Protein AF-A0A919CHS4-F1 (afdb_monomer_lite)

Radius of gyration: 20.01 Å; chains: 1; bounding box: 40×23×71 Å

Organism: NCBI:txid141693

Sequence (123 aa):
MSTPGPRSDPGLQPERTLMSWQRTLALVLVVGLLYMRGSLVPGQAAVPELPPQVRVAVMVALLIVFAAVATHVWLRWRRTAMGSHDPATGGMPRNVGRPWAVLLLCAVTLSLSVLLFVTTLLR

Foldseek 3Di:
DDDPDPPPVQVCQLVVQVVVLVVLLVVLLVVLVVLQVFDPDPPPPVADNDDNVVSVVLSVVSVVLSCVLVVQLVVLCVCQVNQQADPVPRHGDNHSDDVVNVVSSVVSVVVVVVVRVCSNPVD

Secondary structure (DSSP, 8-state):
---------GGGHHHHHHHHHHHHHHHHHHHHHHHHH-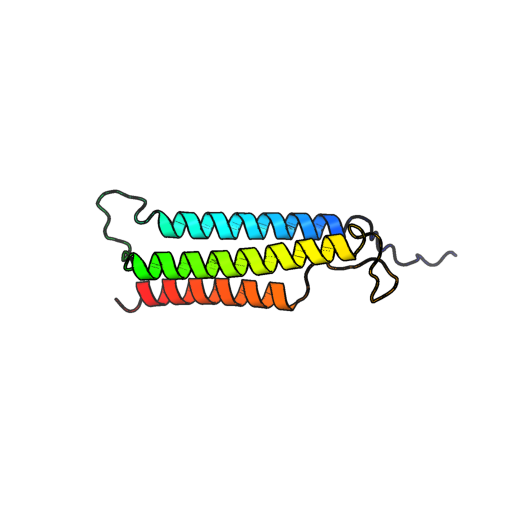-SSTT-TTS----HHHHHHHHHHHHHHHHHHHHHHHHHHHHTTTTT--TTTSS--S-SS-HHHHHHHHHHHHHHHHHHHHHHH--

pLDDT: mean 73.89, std 10.79, range [46.03, 89.44]

InterPro domains:
  IPR003807 Domain of unknown function DUF202 [PF02656] (9-80)

Structure (mmCIF, N/CA/C/O backbone):
data_AF-A0A919CHS4-F1
#
_entry.id   AF-A0A919CHS4-F1
#
loop_
_atom_site.group_PDB
_atom_site.id
_atom_site.type_symbol
_atom_site.label_atom_id
_atom_site.label_alt_id
_atom_site.label_comp_id
_atom_site.label_asym_id
_atom_site.label_entity_id
_atom_site.label_seq_id
_atom_site.pdbx_PDB_ins_code
_atom_site.Cartn_x
_atom_site.Cartn_y
_atom_site.Cartn_z
_atom_site.occupancy
_atom_site.B_iso_or_equiv
_atom_site.auth_seq_id
_atom_site.auth_comp_id
_atom_site.auth_asym_id
_atom_site.auth_atom_id
_atom_site.pdbx_PDB_model_num
ATOM 1 N N . MET A 1 1 ? 1.088 4.007 -49.777 1.00 46.03 1 MET A N 1
ATOM 2 C CA . MET A 1 1 ? 0.229 3.523 -48.675 1.00 46.03 1 MET A CA 1
ATOM 3 C C . MET A 1 1 ? 1.132 3.114 -47.524 1.00 46.03 1 MET A C 1
ATOM 5 O O . MET A 1 1 ? 1.748 2.063 -47.590 1.00 46.03 1 MET A O 1
ATOM 9 N N . SER A 1 2 ? 1.301 3.983 -46.532 1.00 52.59 2 SER A N 1
ATOM 10 C CA . SER A 1 2 ? 2.062 3.704 -45.312 1.00 52.59 2 SER A CA 1
ATOM 11 C C . SER A 1 2 ? 1.107 3.122 -44.272 1.00 52.59 2 SER A C 1
ATOM 13 O O . SER A 1 2 ? 0.163 3.786 -43.851 1.00 52.59 2 SER A O 1
ATOM 15 N N . THR A 1 3 ? 1.317 1.863 -43.897 1.00 56.94 3 THR A N 1
ATOM 16 C CA . THR A 1 3 ? 0.578 1.187 -42.826 1.00 56.94 3 THR A CA 1
ATOM 17 C C . THR A 1 3 ? 0.729 2.009 -41.541 1.00 56.94 3 THR A C 1
ATOM 19 O O . THR A 1 3 ? 1.867 2.338 -41.193 1.00 56.94 3 THR A O 1
ATOM 22 N N . PRO A 1 4 ? -0.352 2.387 -40.833 1.00 53.00 4 PRO A N 1
ATOM 23 C CA . PRO A 1 4 ? -0.218 3.102 -39.572 1.00 53.00 4 PRO A CA 1
ATOM 24 C C . PRO A 1 4 ? 0.471 2.167 -38.576 1.00 53.00 4 PRO A C 1
ATOM 26 O O . PRO A 1 4 ? -0.125 1.212 -38.082 1.00 53.00 4 PRO A O 1
ATOM 29 N N . GLY A 1 5 ? 1.763 2.402 -38.335 1.00 62.84 5 GLY A N 1
ATOM 30 C CA . GLY A 1 5 ? 2.513 1.696 -37.305 1.00 62.84 5 GLY A CA 1
ATOM 31 C C . GLY A 1 5 ? 1.850 1.927 -35.944 1.00 62.84 5 GLY A C 1
ATOM 32 O O . GLY A 1 5 ? 1.276 2.999 -35.727 1.00 62.84 5 GLY A O 1
ATOM 33 N N . PRO A 1 6 ? 1.883 0.943 -35.029 1.00 59.62 6 PRO A N 1
ATOM 34 C CA . PRO A 1 6 ? 1.199 1.040 -33.749 1.00 59.62 6 PRO A CA 1
ATOM 35 C C . PRO A 1 6 ? 1.698 2.276 -32.999 1.00 59.62 6 PRO A C 1
ATOM 37 O O . PRO A 1 6 ? 2.824 2.310 -32.504 1.00 59.62 6 PRO A O 1
ATOM 40 N N . ARG A 1 7 ? 0.847 3.30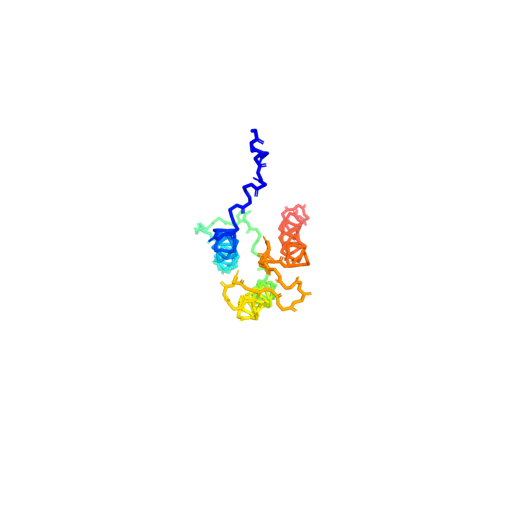3 -32.914 1.00 54.34 7 ARG A N 1
ATOM 41 C CA . ARG A 1 7 ? 1.083 4.522 -32.138 1.00 54.34 7 ARG A CA 1
ATOM 42 C C . ARG A 1 7 ? 0.912 4.203 -30.652 1.00 54.34 7 ARG A C 1
ATOM 44 O O . ARG A 1 7 ? -0.042 4.619 -30.009 1.00 54.34 7 ARG A O 1
ATOM 51 N N . SER A 1 8 ? 1.809 3.383 -30.122 1.00 58.59 8 SER A N 1
ATOM 52 C CA . SER A 1 8 ? 1.980 3.202 -28.688 1.00 58.59 8 SER A CA 1
ATOM 53 C C . SER A 1 8 ? 2.857 4.364 -28.255 1.00 58.59 8 SER A C 1
ATOM 55 O O . SER A 1 8 ? 4.060 4.253 -28.403 1.00 58.59 8 SER A O 1
ATOM 57 N N . ASP A 1 9 ? 2.271 5.485 -27.831 1.00 58.81 9 ASP A N 1
ATOM 58 C CA . ASP A 1 9 ? 2.996 6.631 -27.259 1.00 58.81 9 ASP A CA 1
ATOM 59 C C . ASP A 1 9 ? 3.526 6.194 -25.877 1.00 58.81 9 ASP A C 1
ATOM 61 O O . ASP A 1 9 ? 2.778 6.227 -24.894 1.00 58.81 9 ASP A O 1
ATOM 65 N N . PRO A 1 10 ? 4.756 5.650 -25.765 1.00 60.44 10 PRO A N 1
ATOM 66 C CA . PRO A 1 10 ? 5.171 4.945 -24.560 1.00 60.44 10 PRO A CA 1
ATOM 67 C C . PRO A 1 10 ? 5.711 5.926 -23.513 1.00 60.44 10 PRO A C 1
ATOM 69 O O . PRO A 1 10 ? 5.725 5.608 -22.330 1.00 60.44 10 PRO A O 1
ATOM 72 N N . GLY A 1 11 ? 6.090 7.139 -23.932 1.00 58.19 11 GLY A N 1
ATOM 73 C CA . GLY A 1 11 ? 6.794 8.130 -23.118 1.00 58.19 11 GLY A CA 1
ATOM 74 C C . GLY A 1 11 ? 5.938 8.880 -22.097 1.00 58.19 11 GLY A C 1
ATOM 75 O O . GLY A 1 11 ? 6.444 9.809 -21.486 1.00 58.19 11 GLY A O 1
ATOM 76 N N . LEU A 1 12 ? 4.654 8.527 -21.940 1.00 66.12 12 LEU A N 1
ATOM 77 C CA . LEU A 1 12 ? 3.781 9.082 -20.893 1.00 66.12 12 LEU A CA 1
ATOM 78 C C . LEU A 1 12 ? 3.111 8.012 -20.018 1.00 66.12 12 LEU A C 1
ATOM 80 O O . LEU A 1 12 ? 2.383 8.344 -19.079 1.00 66.12 12 LEU A O 1
ATOM 84 N N . GLN A 1 13 ? 3.267 6.726 -20.338 1.00 73.19 13 GLN A N 1
ATOM 85 C CA . GLN A 1 13 ? 2.605 5.651 -19.596 1.00 73.19 13 GLN A CA 1
ATOM 86 C C . GLN A 1 13 ? 3.283 5.374 -18.237 1.00 73.19 13 GLN A C 1
ATOM 88 O O . GLN A 1 13 ? 2.559 5.275 -17.239 1.00 73.19 13 GLN A O 1
ATOM 93 N N . PRO A 1 14 ? 4.627 5.313 -18.133 1.00 70.50 14 PRO A N 1
ATOM 94 C CA . PRO A 1 14 ? 5.315 5.101 -16.861 1.00 70.50 14 PRO A CA 1
ATOM 95 C C . PRO A 1 14 ? 5.022 6.203 -15.836 1.00 70.50 14 PRO A C 1
ATOM 97 O O . PRO A 1 14 ? 4.673 5.899 -14.693 1.00 70.50 14 PRO A O 1
ATOM 100 N N . GLU A 1 15 ? 5.058 7.468 -16.248 1.00 75.25 15 GLU A N 1
ATOM 101 C CA . GLU A 1 15 ? 4.829 8.635 -15.392 1.00 75.25 15 GLU A CA 1
ATOM 102 C C . GLU A 1 15 ? 3.389 8.656 -14.871 1.00 75.25 15 GLU A C 1
ATOM 104 O O . GLU A 1 15 ? 3.156 8.869 -13.678 1.00 75.25 15 GLU A O 1
ATOM 109 N N . ARG A 1 16 ? 2.409 8.348 -15.735 1.00 80.69 16 ARG A N 1
ATOM 110 C CA . ARG A 1 16 ? 0.996 8.224 -15.335 1.00 80.69 16 ARG A CA 1
ATOM 111 C C . ARG A 1 16 ? 0.797 7.105 -14.323 1.00 80.69 16 ARG A C 1
ATOM 113 O O . ARG A 1 16 ? 0.082 7.295 -13.337 1.00 80.69 16 ARG A O 1
ATOM 120 N N . THR A 1 17 ? 1.445 5.955 -14.525 1.00 81.06 17 THR A N 1
ATOM 121 C CA . THR A 1 17 ? 1.357 4.866 -13.545 1.00 81.06 17 THR A CA 1
ATOM 122 C C . THR A 1 17 ? 1.991 5.270 -12.216 1.00 81.06 17 THR A C 1
ATOM 124 O O . THR A 1 17 ? 1.374 5.048 -11.177 1.00 81.06 17 THR A O 1
ATOM 127 N N . LEU A 1 18 ? 3.143 5.946 -12.218 1.00 81.00 18 LEU A N 1
ATOM 128 C CA . LEU A 1 18 ? 3.792 6.423 -10.996 1.00 81.00 18 LEU A CA 1
ATOM 129 C C . LEU A 1 18 ? 2.904 7.402 -10.213 1.00 81.00 18 LEU A C 1
ATOM 131 O O . LEU A 1 18 ? 2.716 7.215 -9.011 1.00 81.00 18 LEU A O 1
ATOM 135 N N . MET A 1 19 ? 2.302 8.390 -10.883 1.00 84.94 19 MET A N 1
ATOM 136 C CA . MET A 1 19 ? 1.364 9.317 -10.237 1.00 84.94 19 MET A CA 1
ATOM 137 C C . MET A 1 19 ? 0.145 8.590 -9.662 1.00 84.94 19 MET A C 1
ATOM 139 O O . MET A 1 19 ? -0.299 8.909 -8.560 1.00 84.94 19 MET A O 1
ATOM 143 N N . SER A 1 20 ? -0.386 7.586 -10.368 1.00 85.69 20 SER A N 1
ATOM 144 C CA . SER A 1 20 ? -1.496 6.783 -9.844 1.00 85.69 20 SER A CA 1
ATOM 145 C C . SER A 1 20 ? -1.096 6.010 -8.580 1.00 85.69 20 SER A C 1
ATOM 147 O O . SER A 1 20 ? -1.834 6.036 -7.599 1.00 85.69 20 SER A O 1
ATOM 149 N N . TRP A 1 21 ? 0.108 5.425 -8.542 1.00 84.38 21 TRP A N 1
ATOM 150 C CA . TRP A 1 21 ? 0.646 4.760 -7.352 1.00 84.38 21 TRP A CA 1
ATOM 151 C C . TRP A 1 21 ? 0.829 5.730 -6.185 1.00 84.38 21 TRP A C 1
ATOM 153 O O . TRP A 1 21 ? 0.439 5.402 -5.068 1.00 84.38 21 TRP A O 1
ATOM 163 N N . GLN A 1 22 ? 1.353 6.934 -6.428 1.00 85.25 22 GLN A N 1
ATOM 164 C CA . GLN A 1 22 ? 1.491 7.967 -5.396 1.00 85.25 22 GLN A CA 1
ATOM 165 C C . GLN A 1 22 ? 0.136 8.370 -4.806 1.00 85.25 22 GLN A C 1
ATOM 167 O O . GLN A 1 22 ? 0.004 8.454 -3.587 1.00 85.25 22 GLN A O 1
ATOM 172 N N . ARG A 1 23 ? -0.887 8.567 -5.649 1.00 89.44 23 ARG A N 1
ATOM 173 C CA . ARG A 1 23 ? -2.248 8.900 -5.195 1.00 89.44 23 ARG A CA 1
ATOM 174 C C . ARG A 1 23 ? -2.857 7.777 -4.361 1.00 89.44 23 ARG A C 1
ATOM 176 O O . ARG A 1 23 ? -3.416 8.053 -3.305 1.00 89.44 23 ARG A O 1
ATOM 183 N N . THR A 1 24 ? -2.713 6.528 -4.797 1.00 86.69 24 THR A N 1
ATOM 184 C CA . THR A 1 24 ? -3.210 5.365 -4.049 1.00 86.69 24 THR A CA 1
ATOM 185 C C . THR A 1 24 ? -2.513 5.235 -2.699 1.00 86.69 24 THR A C 1
ATOM 187 O O . THR A 1 24 ? -3.172 5.068 -1.679 1.00 86.69 24 THR A O 1
ATOM 190 N N . LEU A 1 25 ? -1.188 5.375 -2.671 1.00 84.38 25 LEU A N 1
ATOM 191 C CA . LEU A 1 25 ? -0.397 5.326 -1.443 1.00 84.38 25 LEU A CA 1
ATOM 192 C C . LEU A 1 25 ? -0.784 6.454 -0.472 1.00 84.38 25 LEU A C 1
ATOM 194 O O . LEU A 1 25 ? -0.982 6.196 0.715 1.00 84.38 25 LEU A O 1
ATOM 198 N N . ALA A 1 26 ? -0.967 7.681 -0.968 1.00 86.25 26 ALA A N 1
ATOM 199 C CA . ALA A 1 26 ? -1.446 8.801 -0.159 1.00 86.25 26 ALA A CA 1
ATOM 200 C C . ALA A 1 26 ? -2.844 8.535 0.420 1.00 86.25 26 ALA A C 1
ATOM 202 O O . ALA A 1 26 ? -3.077 8.779 1.602 1.00 86.25 26 ALA A O 1
ATOM 203 N N . LEU A 1 27 ? -3.761 7.983 -0.380 1.00 86.69 27 LEU A N 1
ATOM 204 C CA . LEU A 1 27 ? -5.107 7.649 0.077 1.00 86.69 27 LEU A CA 1
ATOM 205 C C . LEU A 1 27 ? -5.089 6.566 1.165 1.00 86.69 27 LEU A C 1
ATOM 207 O O . LEU A 1 27 ? -5.794 6.703 2.159 1.00 86.69 27 LEU A O 1
ATOM 211 N N . VAL A 1 28 ? -4.252 5.532 1.025 1.00 83.38 28 VAL A N 1
ATOM 212 C CA . VAL A 1 28 ? -4.076 4.489 2.053 1.00 83.38 28 VAL A CA 1
ATOM 213 C C . VAL A 1 28 ? -3.597 5.091 3.377 1.00 83.38 28 VAL A C 1
ATOM 215 O O . VAL A 1 28 ? -4.137 4.745 4.427 1.00 83.38 28 VAL A O 1
ATOM 218 N N . LEU A 1 29 ? -2.639 6.025 3.343 1.00 84.62 29 LEU A N 1
ATOM 219 C CA . LEU A 1 29 ? -2.189 6.734 4.547 1.00 84.62 29 LEU A CA 1
ATOM 220 C C . LEU A 1 29 ? -3.311 7.555 5.184 1.00 84.62 29 LEU A C 1
ATOM 222 O O . LEU A 1 29 ? -3.513 7.475 6.393 1.00 84.62 29 LEU A O 1
ATOM 226 N N . VAL A 1 30 ? -4.059 8.316 4.382 1.00 87.06 30 VAL A N 1
ATOM 227 C CA . VAL A 1 30 ? -5.193 9.115 4.870 1.00 87.06 30 VAL A CA 1
ATOM 228 C C . VAL A 1 30 ? -6.246 8.218 5.518 1.00 87.06 30 VAL A C 1
ATOM 230 O O . VAL A 1 30 ? -6.698 8.515 6.619 1.00 87.06 30 VAL A O 1
ATOM 233 N N . VAL A 1 31 ? -6.597 7.097 4.886 1.00 84.25 31 VAL A N 1
ATOM 234 C CA . VAL A 1 31 ? -7.549 6.122 5.437 1.00 84.25 31 VAL A CA 1
ATOM 235 C C . VAL A 1 31 ? -7.038 5.535 6.755 1.00 84.25 31 VAL A C 1
ATOM 237 O O . VAL A 1 31 ? -7.799 5.472 7.718 1.00 84.25 31 VAL A O 1
ATOM 240 N N . GLY A 1 32 ? -5.755 5.173 6.843 1.00 82.00 32 GLY A N 1
ATOM 241 C CA . GLY A 1 32 ? -5.145 4.698 8.089 1.00 82.00 32 GLY A CA 1
ATOM 242 C C . GLY A 1 32 ? -5.197 5.740 9.214 1.00 82.00 32 GLY A C 1
ATOM 243 O O . GLY A 1 32 ? -5.563 5.422 10.345 1.00 82.00 32 GLY A O 1
ATOM 244 N N . LEU A 1 33 ? -4.914 7.009 8.908 1.00 84.38 33 LEU A N 1
ATOM 245 C CA . LEU A 1 33 ? -5.008 8.110 9.874 1.00 84.38 33 LEU A CA 1
ATOM 246 C C . LEU A 1 33 ? -6.451 8.372 10.320 1.00 84.38 33 LEU A C 1
ATOM 248 O O . LEU A 1 33 ? -6.701 8.562 11.510 1.00 84.38 33 LEU A O 1
ATOM 252 N N . LEU A 1 34 ? -7.412 8.339 9.394 1.00 81.25 34 LEU A N 1
ATOM 253 C CA . LEU A 1 34 ? -8.836 8.463 9.717 1.00 81.25 34 LEU A CA 1
ATOM 254 C C . LEU A 1 34 ? -9.300 7.317 10.618 1.00 81.25 34 LEU A C 1
ATOM 256 O O . LEU A 1 34 ? -10.017 7.553 11.588 1.00 81.25 34 LEU A O 1
ATOM 260 N N . TYR A 1 35 ? -8.821 6.100 10.368 1.00 77.00 35 TYR A N 1
ATOM 261 C CA . TYR A 1 35 ? -9.088 4.946 11.221 1.00 77.00 35 TYR A CA 1
ATOM 262 C C . TYR A 1 35 ? -8.514 5.116 12.642 1.00 77.00 35 TYR A C 1
ATOM 264 O O . TYR A 1 35 ? -9.111 4.668 13.624 1.00 77.00 35 TYR A O 1
ATOM 272 N N . MET A 1 36 ? -7.402 5.841 12.795 1.00 76.00 36 MET A N 1
ATOM 273 C CA . MET A 1 36 ? -6.821 6.203 14.097 1.00 76.00 36 MET A CA 1
ATOM 274 C C . MET A 1 36 ? -7.515 7.386 14.793 1.00 76.00 36 MET A C 1
ATOM 276 O O . MET A 1 36 ? -7.389 7.528 16.007 1.00 76.00 36 MET A O 1
ATOM 280 N N . ARG A 1 37 ? -8.322 8.186 14.087 1.00 76.00 37 ARG A N 1
ATOM 281 C CA . ARG A 1 37 ? -9.014 9.356 14.659 1.00 76.00 37 ARG A CA 1
ATOM 282 C C . ARG A 1 37 ? -10.148 8.997 15.632 1.00 76.00 37 ARG A C 1
ATOM 284 O O . ARG A 1 37 ? -10.384 9.748 16.568 1.00 76.00 37 ARG A O 1
ATOM 291 N N . GLY A 1 38 ? -10.819 7.860 15.442 1.00 67.88 38 GLY A N 1
ATOM 292 C CA . GLY A 1 38 ? -11.963 7.445 16.272 1.00 67.88 38 GLY A CA 1
ATOM 293 C C . GLY A 1 38 ? -13.233 8.204 15.885 1.00 67.88 38 GLY A C 1
ATOM 294 O O . GLY A 1 38 ? -13.338 8.665 14.744 1.00 67.88 38 GLY A O 1
ATOM 295 N N . SER A 1 39 ? -14.199 8.341 16.797 1.00 63.06 39 SER A N 1
ATOM 296 C CA . SER A 1 39 ? -15.458 9.033 16.498 1.00 63.06 39 SER A CA 1
ATOM 297 C C . SER A 1 39 ? -15.241 10.479 16.025 1.00 63.06 39 SER A C 1
ATOM 299 O O . SER A 1 39 ? -14.549 11.287 16.649 1.00 63.06 39 SER A O 1
ATOM 301 N N . LEU A 1 40 ? -15.856 10.820 14.887 1.00 61.97 40 LEU A N 1
ATOM 302 C CA . LEU A 1 40 ? -15.870 12.181 14.341 1.00 61.97 40 LEU A CA 1
ATOM 303 C C . LEU A 1 40 ? -16.866 13.109 15.034 1.00 61.97 40 LEU A C 1
ATOM 305 O O . LEU A 1 40 ? -16.751 14.326 14.884 1.00 61.97 40 LEU A O 1
ATOM 309 N N . VAL A 1 41 ? -17.784 12.544 15.819 1.00 59.16 41 VAL A N 1
ATOM 310 C CA . VAL A 1 41 ? -18.890 13.262 16.445 1.00 59.16 41 VAL A CA 1
ATOM 311 C C . VAL A 1 41 ? -18.858 13.026 17.960 1.00 59.16 41 VAL A C 1
ATOM 313 O O . VAL A 1 41 ? -19.063 11.892 18.404 1.00 59.16 41 VAL A O 1
ATOM 316 N N . PRO A 1 42 ? -18.619 14.070 18.775 1.00 55.22 42 PRO A N 1
ATOM 317 C CA . PRO A 1 42 ? -18.680 13.957 20.228 1.00 55.22 42 PRO A CA 1
ATOM 318 C C . PRO A 1 42 ? -20.050 13.423 20.676 1.00 55.22 42 PRO A C 1
ATOM 320 O O . PRO A 1 42 ? -21.082 13.953 20.274 1.00 55.22 42 PRO A O 1
ATOM 323 N N . GLY A 1 43 ? -20.069 12.367 21.494 1.00 55.91 43 GLY A N 1
ATOM 324 C CA . GLY A 1 43 ? -21.295 11.828 22.106 1.00 55.91 43 GLY A CA 1
ATOM 325 C C . GLY A 1 43 ? -22.112 10.843 21.258 1.00 55.91 43 GLY A C 1
ATOM 326 O O . GLY A 1 43 ? -23.045 10.238 21.776 1.00 55.91 43 GLY A O 1
ATOM 327 N N . GLN A 1 44 ? -21.758 10.614 19.991 1.00 54.22 44 GLN A N 1
ATOM 328 C CA . GLN A 1 44 ? -22.373 9.567 19.170 1.00 54.22 44 GLN A CA 1
ATOM 329 C C . GLN A 1 44 ? -21.557 8.275 19.296 1.00 54.22 44 GLN A C 1
ATOM 331 O O . GLN A 1 44 ? -20.575 8.071 18.585 1.00 54.22 44 GLN A O 1
ATOM 336 N N . ALA A 1 45 ? -21.995 7.373 20.177 1.00 54.72 45 ALA A N 1
ATOM 337 C CA . ALA A 1 45 ? -21.522 5.986 20.246 1.00 54.72 45 ALA A CA 1
ATOM 338 C C . ALA A 1 45 ? -22.097 5.105 19.110 1.00 54.72 45 ALA A C 1
ATOM 340 O O . ALA A 1 45 ? -22.165 3.885 19.239 1.00 54.72 45 ALA A O 1
ATOM 341 N N . ALA A 1 46 ? -22.548 5.716 18.005 1.00 53.91 46 ALA A N 1
ATOM 342 C CA . ALA A 1 46 ? -23.193 5.019 16.895 1.00 53.91 46 ALA A CA 1
ATOM 343 C C . ALA A 1 46 ? -22.232 4.087 16.143 1.00 53.91 46 ALA A C 1
ATOM 345 O O . ALA A 1 46 ? -22.677 3.126 15.521 1.00 53.91 46 ALA A O 1
ATOM 346 N N . VAL A 1 47 ? -20.919 4.342 16.224 1.00 56.78 47 VAL A N 1
ATOM 347 C CA . VAL A 1 47 ? -19.907 3.439 15.679 1.00 56.78 47 VAL A CA 1
ATOM 348 C C . VAL A 1 47 ? -19.164 2.750 16.826 1.00 56.78 47 VAL A C 1
ATOM 350 O O . VAL A 1 47 ? -18.522 3.423 17.633 1.00 56.78 47 VAL A O 1
ATOM 353 N N . PRO A 1 48 ? -19.224 1.412 16.890 1.00 61.12 48 PRO A N 1
ATOM 354 C CA . PRO A 1 48 ? -18.314 0.574 17.659 1.00 61.12 48 PRO A CA 1
ATOM 355 C C . PRO A 1 48 ? -16.853 1.046 17.602 1.00 61.12 48 PRO A C 1
ATOM 357 O O . PRO A 1 48 ? -16.172 0.820 16.603 1.00 61.12 48 PRO A O 1
ATOM 360 N N . GLU A 1 49 ? -16.324 1.658 18.663 1.00 64.69 49 GLU A N 1
ATOM 361 C CA . GLU A 1 49 ? -14.878 1.889 18.721 1.00 64.69 49 GLU A CA 1
ATOM 362 C C . GLU A 1 49 ? -14.175 0.540 18.929 1.00 64.69 49 GLU A C 1
ATOM 364 O O . GLU A 1 49 ? -14.376 -0.131 19.946 1.00 64.69 49 GLU A O 1
ATOM 369 N N . LEU A 1 50 ? -13.377 0.105 17.945 1.00 69.88 50 LEU A N 1
ATOM 370 C CA . LEU A 1 50 ? -12.513 -1.061 18.122 1.00 69.88 50 LEU A CA 1
ATOM 371 C C . LEU A 1 50 ? -11.506 -0.792 19.250 1.00 69.88 50 LEU A C 1
ATOM 373 O O . LEU A 1 50 ? -11.049 0.349 19.396 1.00 69.88 50 LEU A O 1
ATOM 377 N N . PRO A 1 51 ? -11.081 -1.833 19.994 1.00 79.06 51 PRO A N 1
ATOM 378 C CA . PRO A 1 51 ? -10.031 -1.690 20.990 1.00 79.06 51 PRO A CA 1
ATOM 379 C C . PRO A 1 51 ? -8.802 -0.990 20.392 1.00 79.06 51 PRO A C 1
ATOM 381 O O . PRO A 1 51 ? -8.407 -1.304 19.260 1.00 79.06 51 PRO A O 1
ATOM 384 N N . PRO A 1 52 ? -8.151 -0.074 21.132 1.00 78.19 52 PRO A N 1
ATOM 385 C CA . PRO A 1 52 ? -7.025 0.706 20.617 1.00 78.19 52 PRO A CA 1
ATOM 386 C C . PRO A 1 52 ? -5.884 -0.188 20.112 1.00 78.19 52 PRO A C 1
ATOM 388 O O . PRO A 1 52 ? -5.239 0.135 19.120 1.00 78.19 52 PRO A O 1
ATOM 391 N N . GLN A 1 53 ? -5.694 -1.360 20.726 1.00 81.38 53 GLN A N 1
ATOM 392 C CA . GLN A 1 53 ? -4.716 -2.370 20.310 1.00 81.38 53 GLN A CA 1
ATOM 393 C C . GLN A 1 53 ? -4.974 -2.880 18.884 1.00 81.38 53 GLN A C 1
ATOM 395 O O . GLN A 1 53 ? -4.049 -2.955 18.079 1.00 81.38 53 GLN A O 1
ATOM 400 N N . VAL A 1 54 ? -6.234 -3.182 18.545 1.00 81.19 54 VAL A N 1
ATOM 401 C CA . VAL A 1 54 ? -6.617 -3.636 17.198 1.00 81.19 54 VAL A CA 1
ATOM 402 C C . VAL A 1 54 ? -6.418 -2.508 16.191 1.00 81.19 54 VAL A C 1
ATOM 404 O O . VAL A 1 54 ? -5.950 -2.740 15.078 1.00 81.19 54 VAL A O 1
ATOM 407 N N . ARG A 1 55 ? -6.712 -1.266 16.590 1.00 80.88 55 ARG A N 1
ATOM 408 C CA . ARG A 1 55 ? -6.536 -0.095 15.725 1.00 80.88 55 ARG A CA 1
ATOM 409 C C . ARG A 1 55 ? -5.070 0.142 15.373 1.00 80.88 55 ARG A C 1
ATOM 411 O O . ARG A 1 55 ? -4.737 0.293 14.199 1.00 80.88 55 ARG A O 1
ATOM 418 N N . VAL A 1 56 ? -4.198 0.062 16.376 1.00 82.94 56 VAL A N 1
ATOM 419 C CA . VAL A 1 56 ? -2.742 0.126 16.201 1.00 82.94 56 VAL A CA 1
ATOM 420 C C . VAL A 1 56 ? -2.238 -1.035 15.343 1.00 82.94 56 VAL A C 1
ATOM 422 O O . VAL A 1 56 ? -1.469 -0.796 14.417 1.00 82.94 56 VAL A O 1
ATOM 425 N N . ALA A 1 57 ? -2.693 -2.270 15.578 1.00 85.50 57 ALA A N 1
ATOM 426 C CA . ALA A 1 57 ? -2.276 -3.430 14.787 1.00 85.50 57 ALA A CA 1
ATOM 427 C C . ALA A 1 57 ? -2.632 -3.282 13.295 1.00 85.50 57 ALA A C 1
ATOM 429 O O . ALA A 1 57 ? -1.792 -3.526 12.429 1.00 85.50 57 ALA A O 1
ATOM 430 N N . VAL A 1 58 ? -3.846 -2.813 12.988 1.00 83.31 58 VAL A N 1
ATOM 431 C CA . VAL A 1 58 ? -4.280 -2.517 11.613 1.00 83.31 58 VAL A CA 1
ATOM 432 C C . VAL A 1 58 ? -3.446 -1.392 10.997 1.00 83.31 58 VAL A C 1
ATOM 434 O O . VAL A 1 58 ? -3.022 -1.511 9.850 1.00 83.31 58 VAL A O 1
ATOM 437 N N . MET A 1 59 ? -3.157 -0.325 11.748 1.00 85.06 59 MET A N 1
ATOM 438 C CA . MET A 1 59 ? -2.304 0.771 11.276 1.00 85.06 59 MET A CA 1
ATOM 439 C C . MET A 1 59 ? -0.879 0.291 10.971 1.00 85.06 59 MET A C 1
ATOM 441 O O . MET A 1 59 ? -0.325 0.625 9.928 1.00 85.06 59 MET A O 1
ATOM 445 N N . VAL A 1 60 ? -0.295 -0.544 11.833 1.00 88.00 60 VAL A N 1
ATOM 446 C CA . VAL A 1 60 ? 1.026 -1.151 11.609 1.00 88.00 60 VAL A CA 1
ATOM 447 C C . VAL A 1 60 ? 1.015 -2.030 10.358 1.00 88.00 60 VAL A C 1
ATOM 449 O O . VAL A 1 60 ? 1.908 -1.904 9.520 1.00 88.00 60 VAL A O 1
ATOM 452 N N . ALA A 1 61 ? -0.012 -2.863 10.177 1.00 85.19 61 ALA A N 1
ATOM 453 C CA . ALA A 1 61 ? -0.163 -3.681 8.975 1.00 85.19 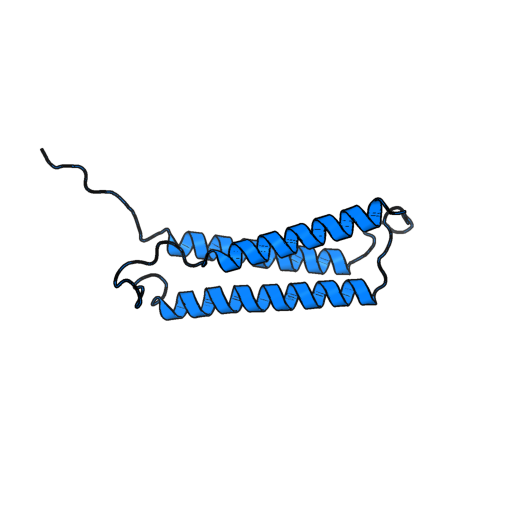61 ALA A CA 1
ATOM 454 C C . ALA A 1 61 ? -0.270 -2.817 7.706 1.00 85.19 61 ALA A C 1
ATOM 456 O O . ALA A 1 61 ? 0.418 -3.079 6.718 1.00 85.19 61 ALA A O 1
ATOM 457 N N . LEU A 1 62 ? -1.066 -1.743 7.745 1.00 83.25 62 LEU A N 1
ATOM 458 C CA . LEU A 1 62 ? -1.180 -0.774 6.654 1.00 83.25 62 LEU A CA 1
ATOM 459 C C . LEU A 1 62 ? 0.154 -0.097 6.333 1.00 83.25 62 LEU A C 1
ATOM 461 O O . LEU A 1 62 ? 0.495 0.040 5.160 1.00 83.25 62 LEU A O 1
ATOM 465 N N . LEU A 1 63 ? 0.928 0.292 7.349 1.00 85.44 63 LEU A N 1
ATOM 466 C CA . LEU A 1 63 ? 2.248 0.897 7.169 1.00 85.44 63 LEU A CA 1
ATOM 467 C C . LEU A 1 63 ? 3.254 -0.085 6.560 1.00 85.44 63 LEU A C 1
ATOM 469 O O . LEU A 1 63 ? 4.018 0.308 5.680 1.00 85.44 63 LEU A O 1
ATOM 473 N N . ILE A 1 64 ? 3.230 -1.360 6.962 1.00 88.12 64 ILE A N 1
ATOM 474 C CA . ILE A 1 64 ? 4.066 -2.409 6.358 1.00 88.12 64 ILE A CA 1
ATOM 475 C C . ILE A 1 64 ? 3.719 -2.575 4.875 1.00 88.12 64 ILE A C 1
ATOM 477 O O . ILE A 1 64 ? 4.611 -2.576 4.026 1.00 88.12 64 ILE A O 1
ATOM 481 N N . VAL A 1 65 ? 2.428 -2.668 4.548 1.00 83.31 65 VAL A N 1
ATOM 482 C CA . VAL A 1 65 ? 1.939 -2.775 3.165 1.00 83.31 65 VAL A CA 1
ATOM 483 C C . VAL A 1 65 ? 2.353 -1.555 2.346 1.00 83.31 65 VAL A C 1
ATOM 485 O O . VAL A 1 65 ? 2.906 -1.699 1.255 1.00 83.31 65 VAL A O 1
ATOM 488 N N . PHE A 1 66 ? 2.127 -0.357 2.886 1.00 86.50 66 PHE A N 1
ATOM 489 C CA . PHE A 1 66 ? 2.523 0.901 2.268 1.00 86.50 66 PHE A CA 1
ATOM 490 C C . PHE A 1 66 ? 4.026 0.916 1.981 1.00 86.50 66 PHE A C 1
ATOM 492 O O . PHE A 1 66 ? 4.426 1.173 0.848 1.00 86.50 66 PHE A O 1
ATOM 499 N N . ALA A 1 67 ? 4.858 0.589 2.973 1.00 85.69 67 ALA A N 1
ATOM 500 C CA . ALA A 1 67 ? 6.308 0.576 2.836 1.00 85.69 67 ALA A CA 1
ATOM 501 C C . ALA A 1 67 ? 6.768 -0.453 1.796 1.00 85.69 67 ALA A C 1
ATOM 503 O O . ALA A 1 67 ? 7.617 -0.135 0.963 1.00 85.69 67 ALA A O 1
ATOM 504 N N . ALA A 1 68 ? 6.185 -1.653 1.788 1.00 86.44 68 ALA A N 1
ATOM 505 C CA . ALA A 1 68 ? 6.505 -2.697 0.820 1.00 86.44 68 ALA A CA 1
ATOM 506 C C . ALA A 1 68 ? 6.172 -2.266 -0.616 1.00 86.44 68 ALA A C 1
ATOM 508 O O . ALA A 1 68 ? 7.011 -2.384 -1.512 1.00 86.44 68 ALA A O 1
ATOM 509 N N . VAL A 1 69 ? 4.974 -1.716 -0.839 1.00 83.44 69 VAL A N 1
ATOM 510 C CA . VAL A 1 69 ? 4.535 -1.249 -2.161 1.00 83.44 69 VAL A CA 1
ATOM 511 C C . VAL A 1 69 ? 5.343 -0.029 -2.605 1.00 83.44 69 VAL A C 1
ATOM 513 O O . VAL A 1 69 ? 5.847 -0.017 -3.728 1.00 83.44 69 VAL A O 1
ATOM 516 N N . ALA A 1 70 ? 5.529 0.965 -1.735 1.00 82.81 70 ALA A N 1
ATOM 517 C CA . ALA A 1 70 ? 6.317 2.161 -2.026 1.00 82.81 70 ALA A CA 1
ATOM 518 C C . ALA A 1 70 ? 7.767 1.802 -2.377 1.00 82.81 70 ALA A C 1
ATOM 520 O O . ALA A 1 70 ? 8.287 2.250 -3.399 1.00 82.81 70 ALA A O 1
ATOM 521 N N . THR A 1 71 ? 8.391 0.927 -1.584 1.00 86.19 71 THR A N 1
ATOM 522 C CA . THR A 1 71 ? 9.757 0.445 -1.829 1.00 86.19 71 THR A CA 1
ATOM 523 C C . THR A 1 71 ? 9.833 -0.333 -3.137 1.00 86.19 71 THR A C 1
ATOM 525 O O . THR A 1 71 ? 10.761 -0.127 -3.916 1.00 86.19 71 THR A O 1
ATOM 528 N N . HIS A 1 72 ? 8.850 -1.188 -3.437 1.00 84.50 72 HIS A N 1
ATOM 529 C CA . HIS A 1 72 ? 8.817 -1.932 -4.695 1.00 84.50 72 HIS A CA 1
ATOM 530 C C . HIS A 1 72 ? 8.726 -1.012 -5.915 1.00 84.50 72 HIS A C 1
ATOM 532 O O . HIS A 1 72 ? 9.519 -1.150 -6.850 1.00 84.50 72 HIS A O 1
ATOM 538 N N . VAL A 1 73 ? 7.784 -0.065 -5.897 1.00 82.38 73 VAL A N 1
ATOM 539 C CA . VAL A 1 73 ? 7.590 0.910 -6.977 1.00 82.38 73 VAL A CA 1
ATOM 540 C C . VAL A 1 73 ? 8.846 1.766 -7.144 1.00 82.38 73 VAL A C 1
ATOM 542 O O . VAL A 1 73 ? 9.317 1.933 -8.267 1.00 82.38 73 VAL A O 1
ATOM 545 N N . TRP A 1 74 ? 9.449 2.232 -6.047 1.00 80.06 74 TRP A N 1
ATOM 546 C CA . TRP A 1 74 ? 10.660 3.055 -6.072 1.00 80.06 74 TRP A CA 1
ATOM 547 C C . TRP A 1 74 ? 11.891 2.304 -6.593 1.00 80.06 74 TRP A C 1
ATOM 549 O O . TRP A 1 74 ? 12.596 2.800 -7.475 1.00 80.06 74 TRP A O 1
ATOM 559 N N . LEU A 1 75 ? 12.138 1.086 -6.099 1.00 82.00 75 LEU A N 1
ATOM 560 C CA . LEU A 1 75 ? 13.246 0.250 -6.565 1.00 82.00 75 LEU A CA 1
ATOM 561 C C . LEU A 1 75 ? 13.096 -0.080 -8.046 1.00 82.00 75 LEU A C 1
ATOM 563 O O . LEU A 1 75 ? 14.079 -0.052 -8.784 1.00 82.00 75 LEU A O 1
ATOM 567 N N . ARG A 1 76 ? 11.876 -0.382 -8.498 1.00 77.75 76 ARG A N 1
ATOM 568 C CA . ARG A 1 76 ? 11.623 -0.685 -9.905 1.00 77.75 76 ARG A CA 1
ATOM 569 C C . ARG A 1 76 ? 11.793 0.547 -10.780 1.00 77.75 76 ARG A C 1
ATOM 571 O O . ARG A 1 76 ? 12.493 0.449 -11.779 1.00 77.75 76 ARG A O 1
ATOM 578 N N . TRP A 1 77 ? 11.260 1.693 -10.364 1.00 75.69 77 TRP A N 1
ATOM 579 C CA . TRP A 1 77 ? 11.464 2.971 -11.044 1.00 75.69 77 TRP A CA 1
ATOM 580 C C . TRP A 1 77 ? 12.955 3.271 -11.249 1.00 75.69 77 TRP A C 1
ATOM 582 O O . TRP A 1 77 ? 13.387 3.524 -12.377 1.00 75.69 77 TRP A O 1
ATOM 592 N N . ARG A 1 78 ? 13.764 3.128 -10.188 1.00 78.50 78 ARG A N 1
ATOM 593 C CA . ARG A 1 78 ? 15.226 3.277 -10.258 1.00 78.50 78 ARG A CA 1
ATOM 594 C C . ARG A 1 78 ? 15.890 2.264 -11.189 1.00 78.50 78 ARG A C 1
ATOM 596 O O . ARG A 1 78 ? 16.729 2.652 -11.992 1.00 78.50 78 ARG A O 1
ATOM 603 N N . ARG A 1 79 ? 15.513 0.984 -11.108 1.00 77.06 79 ARG A N 1
ATOM 604 C CA . ARG A 1 79 ? 16.072 -0.084 -11.961 1.00 77.06 79 ARG A CA 1
ATOM 605 C C . ARG A 1 79 ? 15.732 0.088 -13.436 1.00 77.06 79 ARG A C 1
ATOM 607 O O . ARG A 1 79 ? 16.509 -0.340 -14.276 1.00 77.06 79 ARG A O 1
ATOM 614 N N . THR A 1 80 ? 14.605 0.720 -13.746 1.00 70.00 80 THR A N 1
ATOM 615 C CA . THR A 1 80 ? 14.184 0.988 -15.127 1.00 70.00 80 THR A CA 1
ATOM 616 C C . THR A 1 80 ? 14.760 2.281 -15.716 1.00 70.00 80 THR A C 1
ATOM 618 O O . THR A 1 80 ? 14.197 2.821 -16.666 1.00 70.00 80 THR A O 1
ATOM 621 N N . ALA A 1 81 ? 15.814 2.838 -15.101 1.00 71.12 81 ALA A N 1
ATOM 622 C CA . ALA A 1 81 ? 16.375 4.141 -15.461 1.00 71.12 81 ALA A CA 1
ATOM 623 C C . ALA A 1 81 ? 15.282 5.222 -15.607 1.00 71.12 81 ALA A C 1
ATOM 625 O O . ALA A 1 81 ? 15.229 5.943 -16.601 1.00 71.12 81 ALA A O 1
ATOM 626 N N . MET A 1 82 ? 14.371 5.292 -14.627 1.00 68.62 82 MET A N 1
ATOM 627 C CA . MET A 1 82 ? 13.226 6.215 -14.619 1.00 68.62 82 MET A CA 1
ATOM 628 C C . MET A 1 82 ? 12.227 5.981 -15.767 1.00 68.62 82 MET A C 1
ATOM 630 O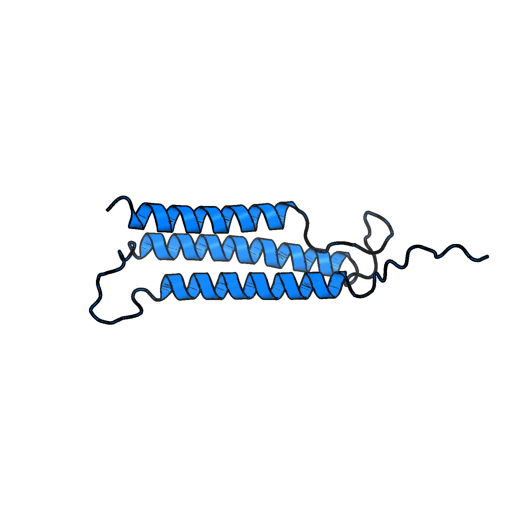 O . MET A 1 82 ? 11.715 6.925 -16.353 1.00 68.62 82 MET A O 1
ATOM 634 N N . GLY A 1 83 ? 11.958 4.716 -16.105 1.00 64.31 83 GLY A N 1
ATOM 635 C CA . GLY A 1 83 ? 10.979 4.350 -17.135 1.00 64.31 83 GLY A CA 1
ATOM 636 C C . GLY A 1 83 ? 11.514 4.384 -18.569 1.00 64.31 83 GLY A C 1
ATOM 637 O O . GLY A 1 83 ? 10.754 4.107 -19.493 1.00 64.31 83 GLY A O 1
ATOM 638 N N . SER A 1 84 ? 12.807 4.662 -18.761 1.00 64.50 84 SER A N 1
ATOM 639 C CA . SER A 1 84 ? 13.431 4.712 -20.087 1.00 64.50 84 SER A CA 1
ATOM 640 C C . SER A 1 84 ? 13.845 3.336 -20.622 1.00 64.50 84 SER A C 1
ATOM 642 O O . SER A 1 84 ? 13.771 3.115 -21.828 1.00 64.50 84 SER A O 1
ATOM 644 N N . HIS A 1 85 ? 14.234 2.392 -19.754 1.00 66.31 85 HIS A N 1
ATOM 645 C CA . HIS A 1 85 ? 14.759 1.093 -20.187 1.00 66.31 85 HIS A CA 1
ATOM 646 C C . HIS A 1 85 ? 14.502 -0.017 -19.157 1.00 66.31 85 HIS A C 1
ATOM 648 O O . HIS A 1 85 ? 14.933 0.089 -18.011 1.00 66.31 85 HIS A O 1
ATOM 654 N N . ASP A 1 86 ? 13.841 -1.111 -19.546 1.00 67.88 86 ASP A N 1
ATOM 655 C CA . ASP A 1 86 ? 13.697 -2.310 -18.713 1.00 67.88 86 ASP A CA 1
ATOM 656 C C . ASP A 1 86 ? 14.848 -3.300 -18.983 1.00 67.88 86 ASP A C 1
ATOM 658 O O . ASP A 1 86 ? 14.907 -3.889 -20.065 1.00 67.88 86 ASP A O 1
ATOM 662 N N . PRO A 1 87 ? 15.751 -3.545 -18.016 1.00 63.88 87 PRO A N 1
ATOM 663 C CA . PRO A 1 87 ? 16.870 -4.469 -18.201 1.00 63.88 87 PRO A CA 1
ATOM 664 C C . PRO A 1 87 ? 16.444 -5.926 -18.445 1.00 63.88 87 PRO A C 1
ATOM 666 O O . PRO A 1 87 ? 17.246 -6.703 -18.950 1.00 63.88 87 PRO A O 1
ATOM 669 N N . ALA A 1 88 ? 15.210 -6.315 -18.102 1.00 66.81 88 ALA A N 1
ATOM 670 C CA . ALA A 1 88 ? 14.729 -7.684 -18.296 1.00 66.81 88 ALA A CA 1
ATOM 671 C C . ALA A 1 88 ? 14.145 -7.943 -19.695 1.00 66.81 88 ALA A C 1
ATOM 673 O O . ALA A 1 88 ? 14.107 -9.088 -20.134 1.00 66.81 88 ALA A O 1
ATOM 674 N N . THR A 1 89 ? 13.656 -6.906 -20.378 1.00 63.56 89 THR A N 1
ATOM 675 C CA . THR A 1 89 ? 12.977 -7.038 -21.681 1.00 63.56 89 THR A CA 1
ATOM 676 C C . THR A 1 89 ? 13.627 -6.220 -22.797 1.00 63.56 89 THR A C 1
ATOM 678 O O . THR A 1 89 ? 13.236 -6.370 -23.950 1.00 63.56 89 THR A O 1
ATOM 681 N N . GLY A 1 90 ? 14.616 -5.372 -22.485 1.00 63.09 90 GLY A N 1
ATOM 682 C CA . GLY A 1 90 ? 15.322 -4.520 -23.451 1.00 63.09 90 GLY A CA 1
ATOM 683 C C . GLY A 1 90 ? 14.458 -3.407 -24.060 1.00 63.09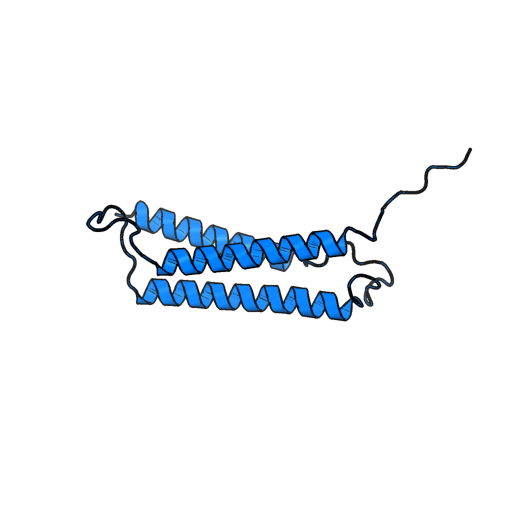 90 GLY A C 1
ATOM 684 O O . GLY A 1 90 ? 14.905 -2.707 -24.963 1.00 63.09 90 GLY A O 1
ATOM 685 N N . GLY A 1 91 ? 13.215 -3.252 -23.593 1.00 64.81 91 GLY A N 1
ATOM 686 C CA . GLY A 1 91 ? 12.238 -2.286 -24.091 1.00 64.81 91 GLY A CA 1
ATOM 687 C C . GLY A 1 91 ? 11.719 -1.355 -22.996 1.00 64.81 91 GLY A C 1
ATOM 688 O O . GLY A 1 91 ? 12.127 -1.425 -21.837 1.00 64.81 91 GLY A O 1
ATOM 689 N N . MET A 1 92 ? 10.793 -0.468 -23.357 1.00 60.31 92 MET A N 1
ATOM 690 C CA . MET A 1 92 ? 10.196 0.479 -22.412 1.00 60.31 92 MET A CA 1
ATOM 691 C C . MET A 1 92 ? 9.169 -0.240 -21.508 1.00 60.31 92 MET A C 1
ATOM 693 O O . MET A 1 92 ? 8.259 -0.905 -22.021 1.00 60.31 92 MET A O 1
ATOM 697 N N . PRO A 1 93 ? 9.272 -0.141 -20.169 1.00 64.06 93 PRO A N 1
ATOM 698 C CA . PRO A 1 93 ? 8.373 -0.837 -19.253 1.00 64.06 93 PRO A CA 1
ATOM 699 C C . PRO A 1 93 ? 6.949 -0.267 -19.334 1.00 64.06 93 PRO A C 1
ATOM 701 O O . PRO A 1 93 ? 6.669 0.825 -18.852 1.00 64.06 93 PRO A O 1
ATOM 704 N N . ARG A 1 94 ? 6.009 -1.049 -19.879 1.00 62.84 94 ARG A N 1
ATOM 705 C CA . ARG A 1 94 ? 4.587 -0.665 -20.015 1.00 62.84 94 ARG A CA 1
ATOM 706 C C . ARG A 1 94 ? 3.845 -0.460 -18.689 1.00 62.84 94 ARG A C 1
ATOM 708 O O . ARG A 1 94 ? 2.804 0.188 -18.669 1.00 62.84 94 ARG A O 1
ATOM 715 N N . ASN A 1 95 ? 4.329 -1.045 -17.591 1.00 64.94 95 ASN A N 1
ATOM 716 C CA . ASN A 1 95 ? 3.685 -0.932 -16.284 1.00 64.94 95 ASN A CA 1
ATOM 717 C C . ASN A 1 95 ? 4.715 -0.990 -15.147 1.00 64.94 95 ASN A C 1
ATOM 719 O O . ASN A 1 95 ? 5.413 -1.999 -14.985 1.00 64.94 95 ASN A O 1
ATOM 723 N N . VAL A 1 96 ? 4.801 0.081 -14.349 1.00 64.81 96 VAL A N 1
ATOM 724 C CA . VAL A 1 96 ? 5.741 0.193 -13.217 1.00 64.81 96 VAL A CA 1
ATOM 725 C C . VAL A 1 96 ? 5.319 -0.722 -12.060 1.00 64.81 96 VAL A C 1
ATOM 727 O O . VAL A 1 96 ? 6.170 -1.267 -11.359 1.00 64.81 96 VAL A O 1
ATOM 730 N N . GLY A 1 97 ? 4.022 -1.001 -11.904 1.00 61.94 97 GLY A N 1
ATOM 731 C CA . GLY A 1 97 ? 3.514 -1.965 -10.923 1.00 61.94 97 GLY A CA 1
ATOM 732 C C . GLY A 1 97 ? 3.548 -3.399 -11.455 1.00 61.94 97 GLY A C 1
ATOM 733 O O . GLY A 1 97 ? 3.169 -3.647 -12.600 1.00 61.94 97 GLY A O 1
ATOM 734 N N . ARG A 1 98 ? 4.016 -4.364 -10.654 1.00 69.62 98 ARG A N 1
ATOM 735 C CA . ARG A 1 98 ? 3.764 -5.789 -10.935 1.00 69.62 98 ARG A CA 1
ATOM 736 C C . ARG A 1 98 ? 2.357 -6.165 -10.440 1.00 69.62 98 ARG A C 1
ATOM 738 O O . ARG A 1 98 ? 1.907 -5.592 -9.448 1.00 69.62 98 ARG A O 1
ATOM 745 N N . PRO A 1 99 ? 1.681 -7.146 -11.065 1.00 73.44 99 PRO A N 1
ATOM 746 C CA . PRO A 1 99 ? 0.303 -7.518 -10.720 1.00 73.44 99 PRO A CA 1
ATOM 747 C C . PRO A 1 99 ? 0.131 -7.943 -9.254 1.00 73.44 99 PRO A C 1
ATOM 749 O O . PRO A 1 99 ? -0.914 -7.687 -8.667 1.00 73.44 99 PRO A O 1
ATOM 752 N N . TRP A 1 100 ? 1.171 -8.500 -8.621 1.00 74.62 100 TRP A N 1
ATOM 753 C CA . TRP A 1 100 ? 1.128 -8.865 -7.201 1.00 74.62 100 TRP A CA 1
ATOM 754 C C . TRP A 1 100 ? 0.881 -7.664 -6.275 1.00 74.62 100 TRP A C 1
ATOM 756 O O . TRP A 1 100 ? 0.192 -7.811 -5.274 1.00 74.62 100 TRP A O 1
ATOM 766 N N . ALA A 1 101 ? 1.399 -6.474 -6.605 1.00 76.06 101 ALA A N 1
ATOM 767 C CA . ALA A 1 101 ? 1.220 -5.285 -5.771 1.00 76.06 101 ALA A CA 1
ATOM 768 C C . ALA A 1 101 ? -0.238 -4.804 -5.800 1.00 76.06 101 ALA A C 1
ATOM 770 O O . ALA A 1 101 ? -0.766 -4.349 -4.790 1.00 76.06 101 ALA A O 1
ATOM 771 N N . VAL A 1 102 ? -0.899 -4.957 -6.953 1.00 76.75 102 VAL A N 1
ATOM 772 C CA . VAL A 1 102 ? -2.333 -4.683 -7.107 1.00 76.75 102 VAL A CA 1
ATOM 773 C C . VAL A 1 102 ? -3.147 -5.706 -6.321 1.00 76.75 102 VAL A C 1
ATOM 775 O O . VAL A 1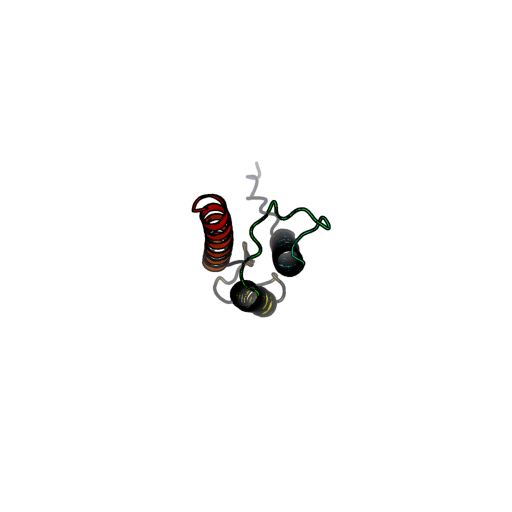 102 ? -4.020 -5.319 -5.555 1.00 76.75 102 VAL A O 1
ATOM 778 N N . LEU A 1 103 ? -2.818 -6.996 -6.443 1.00 82.25 103 LEU A N 1
ATOM 779 C CA . LEU A 1 103 ? -3.480 -8.057 -5.678 1.00 82.25 103 LEU A CA 1
ATOM 780 C C . LEU A 1 103 ? -3.349 -7.840 -4.168 1.00 82.25 103 LEU A C 1
ATOM 782 O O . LEU A 1 103 ? -4.326 -7.999 -3.444 1.00 82.25 103 LEU A O 1
ATOM 786 N N . LEU A 1 104 ? -2.168 -7.431 -3.701 1.00 80.44 104 LEU A N 1
ATOM 787 C CA . LEU A 1 104 ? -1.921 -7.165 -2.289 1.00 80.44 104 LEU A CA 1
ATOM 788 C C . LEU A 1 104 ? -2.724 -5.955 -1.794 1.00 80.44 104 LEU A C 1
ATOM 790 O O . LEU A 1 104 ? -3.339 -6.037 -0.735 1.00 80.44 104 LEU A O 1
ATOM 794 N N . LEU A 1 105 ? -2.795 -4.869 -2.574 1.00 79.62 105 LEU A N 1
ATOM 795 C CA . LEU A 1 105 ? -3.674 -3.738 -2.261 1.00 79.62 105 LEU A CA 1
ATOM 796 C C . LEU A 1 105 ? -5.147 -4.157 -2.211 1.00 79.62 105 LEU A C 1
ATOM 798 O O . LEU A 1 105 ? -5.820 -3.863 -1.229 1.00 79.62 105 LEU A O 1
ATOM 802 N N . CYS A 1 106 ? -5.635 -4.880 -3.223 1.00 84.19 106 CYS A N 1
ATOM 803 C CA . CYS A 1 106 ? -7.010 -5.374 -3.255 1.00 84.19 106 CYS A CA 1
ATOM 804 C C . CYS A 1 106 ? -7.321 -6.258 -2.046 1.00 84.19 106 CYS A C 1
ATOM 806 O O . CYS A 1 106 ? -8.361 -6.078 -1.420 1.00 84.19 106 CYS A O 1
ATOM 808 N N . ALA A 1 107 ? -6.419 -7.173 -1.685 1.00 83.56 107 ALA A N 1
ATOM 809 C CA . ALA A 1 107 ? -6.585 -8.048 -0.530 1.00 83.56 107 ALA A CA 1
ATOM 810 C C . ALA A 1 107 ? -6.647 -7.257 0.783 1.00 83.56 107 ALA A C 1
ATOM 812 O O . ALA A 1 107 ? -7.503 -7.528 1.623 1.00 83.56 107 ALA A O 1
ATOM 813 N N . VAL A 1 108 ? -5.784 -6.255 0.955 1.00 81.19 108 VAL A N 1
ATOM 814 C CA . VAL A 1 108 ? -5.768 -5.391 2.146 1.00 81.19 108 VAL A CA 1
ATOM 815 C C . VAL A 1 108 ? -7.040 -4.554 2.237 1.00 81.19 108 VAL A C 1
ATOM 817 O O . VAL A 1 108 ? -7.658 -4.504 3.299 1.00 81.19 108 VAL A O 1
ATOM 820 N N . THR A 1 109 ? -7.479 -3.949 1.131 1.00 82.25 109 THR A N 1
ATOM 821 C CA . THR A 1 109 ? -8.736 -3.194 1.084 1.00 82.25 109 THR A CA 1
ATOM 822 C C . THR A 1 109 ? -9.935 -4.094 1.368 1.00 82.25 109 THR A C 1
ATOM 824 O O . THR A 1 109 ? -10.759 -3.739 2.202 1.00 82.25 109 THR A O 1
ATOM 827 N N . LEU A 1 110 ? -10.004 -5.279 0.752 1.00 85.62 110 LEU A N 1
ATOM 828 C CA . LEU A 1 110 ? -11.064 -6.258 1.002 1.00 85.62 110 LEU A CA 1
ATOM 829 C C . LEU A 1 110 ? -11.087 -6.679 2.475 1.00 85.62 110 LEU A C 1
ATOM 831 O O . LEU A 1 110 ? -12.149 -6.708 3.085 1.00 85.62 110 LEU A O 1
ATOM 835 N N . SER A 1 111 ? -9.920 -6.955 3.058 1.00 82.19 111 SER A N 1
ATOM 836 C CA . SER A 1 111 ? -9.798 -7.361 4.462 1.00 82.19 111 SER A CA 1
ATOM 837 C C . SER A 1 111 ? -10.278 -6.260 5.406 1.00 82.19 111 SER A C 1
ATOM 839 O O . SER A 1 111 ? -11.005 -6.542 6.353 1.00 82.19 111 SER A O 1
ATOM 841 N N . LEU A 1 112 ? -9.930 -4.999 5.124 1.00 79.56 112 LEU A N 1
ATOM 842 C CA . LEU A 1 112 ? -10.438 -3.834 5.852 1.00 79.56 112 LEU A CA 1
ATOM 843 C C . LEU A 1 112 ? -11.955 -3.695 5.720 1.00 79.56 112 LEU A C 1
ATOM 845 O O . LEU A 1 112 ? -12.633 -3.503 6.725 1.00 79.56 112 LEU A O 1
ATOM 849 N N . SER A 1 113 ? -12.497 -3.826 4.507 1.00 82.00 113 SER A N 1
ATOM 850 C CA . SER A 1 113 ? -13.941 -3.767 4.267 1.00 82.00 113 SER A CA 1
ATOM 851 C C . SER A 1 113 ? -14.690 -4.877 5.003 1.00 82.00 113 SER A C 1
ATOM 853 O O . SER A 1 113 ? -15.700 -4.596 5.641 1.00 82.00 113 SER A O 1
ATOM 855 N N . VAL A 1 114 ? -14.185 -6.115 4.967 1.00 83.56 114 VAL A N 1
ATOM 856 C CA . VAL A 1 114 ? -14.771 -7.257 5.682 1.00 83.56 114 VAL A CA 1
ATOM 857 C C . VAL A 1 114 ? -14.682 -7.052 7.188 1.00 83.56 114 VAL A C 1
ATOM 859 O O . VAL A 1 114 ? -15.685 -7.234 7.866 1.00 83.56 114 VAL A O 1
ATOM 862 N N . LEU A 1 115 ? -13.529 -6.635 7.720 1.00 78.75 115 LEU A N 1
ATOM 863 C CA . LEU A 1 115 ? -13.370 -6.377 9.151 1.00 78.75 115 LEU A CA 1
ATOM 864 C C . LEU A 1 115 ? -14.374 -5.324 9.627 1.00 78.75 115 LEU A C 1
ATOM 866 O O . LEU A 1 115 ? -15.082 -5.562 10.600 1.00 78.75 115 LEU A O 1
ATOM 870 N N . LEU A 1 116 ? -14.484 -4.202 8.909 1.00 74.06 116 LEU A N 1
ATOM 871 C CA . LEU A 1 116 ? -15.455 -3.151 9.212 1.00 74.06 116 LEU A CA 1
ATOM 872 C C . LEU A 1 116 ? -16.889 -3.694 9.164 1.00 74.06 116 LEU A C 1
ATOM 874 O O . LEU A 1 116 ? -17.621 -3.556 10.139 1.00 74.06 116 LEU A O 1
ATOM 878 N N . PHE A 1 117 ? -17.263 -4.384 8.087 1.00 79.69 117 PHE A N 1
ATOM 879 C CA . PHE A 1 117 ? -18.600 -4.955 7.907 1.00 79.69 117 PHE A CA 1
ATOM 880 C C . PHE A 1 117 ? -18.971 -5.961 9.005 1.00 79.69 117 PHE A C 1
ATOM 882 O O . PHE A 1 117 ? -20.050 -5.889 9.592 1.00 79.69 117 PHE A O 1
ATOM 889 N N . VAL A 1 118 ? -18.049 -6.862 9.344 1.00 78.25 118 VAL A N 1
ATOM 890 C CA . VAL A 1 118 ? -18.212 -7.843 10.421 1.00 78.25 118 VAL A CA 1
ATOM 891 C C . VAL A 1 118 ? -18.352 -7.142 11.769 1.00 78.25 118 VAL A C 1
ATOM 893 O O . VAL A 1 118 ? -19.256 -7.476 12.527 1.00 78.25 118 VAL A O 1
ATOM 896 N N . THR A 1 119 ? -17.523 -6.135 12.063 1.00 69.56 119 THR A N 1
ATOM 897 C CA . THR A 1 119 ? -17.633 -5.376 13.322 1.00 69.56 119 THR A CA 1
ATOM 898 C C . THR A 1 119 ? -18.933 -4.583 13.439 1.00 69.56 119 THR A C 1
ATOM 900 O O . THR A 1 119 ? -19.378 -4.329 14.557 1.00 69.56 119 THR A O 1
ATOM 903 N N . THR A 1 120 ? -19.549 -4.210 12.312 1.00 69.94 120 THR A N 1
ATOM 904 C CA . THR A 1 120 ? -20.861 -3.551 12.293 1.00 69.94 120 THR A CA 1
ATOM 905 C C . THR A 1 120 ? -22.038 -4.523 12.364 1.00 69.94 120 THR A C 1
ATOM 907 O O . THR A 1 120 ? -23.054 -4.150 12.932 1.00 69.94 120 THR A O 1
ATOM 910 N N . LEU A 1 121 ? -21.926 -5.734 11.797 1.00 73.81 121 LEU A N 1
ATOM 911 C CA . LEU A 1 121 ? -23.029 -6.706 11.719 1.00 73.81 121 LEU A CA 1
ATOM 912 C C . LEU A 1 121 ? -23.065 -7.738 12.847 1.00 73.81 121 LEU A C 1
ATOM 914 O O . LEU A 1 121 ? -24.144 -8.195 13.200 1.00 73.81 121 LEU A O 1
ATOM 918 N N . LEU A 1 122 ? -21.915 -8.155 13.387 1.00 62.41 122 LEU A N 1
ATOM 919 C CA . LEU A 1 122 ? -21.849 -9.085 14.526 1.00 62.41 122 LEU A CA 1
ATOM 920 C C . LEU A 1 122 ? -22.031 -8.357 15.869 1.00 62.41 122 LEU A C 1
ATOM 922 O O . LEU A 1 122 ? -21.460 -8.755 16.886 1.00 62.41 122 LEU A O 1
ATOM 926 N N . ARG A 1 123 ? -22.810 -7.277 15.855 1.00 54.59 123 ARG A N 1
ATOM 927 C CA . ARG A 1 123 ? -23.320 -6.598 17.038 1.00 54.59 123 ARG A CA 1
ATOM 928 C C . ARG A 1 123 ? -24.833 -6.647 17.038 1.00 54.59 123 ARG A C 1
ATOM 930 O O . ARG A 1 123 ? -25.418 -6.317 15.986 1.00 54.59 123 ARG A O 1
#